Protein AF-A0AB34HD48-F1 (afdb_monomer_lite)

Organism: Eschrichtius robustus (NCBI:txid9764)

Structure (mmCIF, N/CA/C/O backbone):
data_AF-A0AB34HD48-F1
#
_entry.id   AF-A0AB34HD48-F1
#
loop_
_atom_site.group_PDB
_atom_site.id
_atom_site.type_symbol
_atom_site.label_atom_id
_atom_site.label_alt_id
_atom_site.label_comp_id
_atom_site.label_asym_id
_atom_site.label_entity_id
_atom_site.label_seq_id
_atom_site.pdbx_PDB_ins_code
_atom_site.Cartn_x
_atom_site.Cartn_y
_atom_site.Cartn_z
_atom_site.occupancy
_atom_site.B_iso_or_equiv
_atom_site.auth_seq_id
_atom_site.auth_comp_id
_atom_site.auth_asym_id
_atom_site.auth_atom_id
_atom_site.pdbx_PDB_model_num
ATOM 1 N N . MET A 1 1 ? -18.019 0.281 16.975 1.00 65.56 1 MET A N 1
ATOM 2 C CA . MET A 1 1 ? -16.746 -0.469 16.799 1.00 65.56 1 MET A CA 1
ATOM 3 C C . MET A 1 1 ? -16.371 -0.512 15.324 1.00 65.56 1 MET A C 1
ATOM 5 O O . MET A 1 1 ? -17.244 -0.772 14.505 1.00 65.56 1 MET A O 1
ATOM 9 N N . ARG A 1 2 ? -15.112 -0.256 14.961 1.00 70.69 2 ARG A N 1
ATOM 10 C CA . ARG A 1 2 ? -14.654 -0.224 13.558 1.00 70.69 2 ARG A CA 1
ATOM 11 C C . ARG A 1 2 ? -13.214 -0.709 13.415 1.00 70.69 2 ARG A C 1
ATOM 13 O O . ARG A 1 2 ? -12.441 -0.662 14.366 1.00 70.69 2 ARG A O 1
ATOM 20 N N . ALA A 1 3 ? -12.843 -1.141 12.217 1.00 71.62 3 ALA A N 1
ATOM 21 C CA . ALA A 1 3 ? -11.488 -1.577 11.912 1.00 71.62 3 ALA A CA 1
ATOM 22 C C . ALA A 1 3 ? -10.669 -0.427 11.302 1.00 71.62 3 ALA A C 1
ATOM 24 O O . ALA A 1 3 ? -11.039 0.122 10.266 1.00 71.62 3 ALA A O 1
ATOM 25 N N . VAL A 1 4 ? -9.544 -0.072 11.919 1.00 68.38 4 VAL A N 1
ATOM 26 C CA . VAL A 1 4 ? -8.636 0.996 11.468 1.00 68.38 4 VAL A CA 1
ATOM 27 C C . VAL A 1 4 ? -7.185 0.573 11.738 1.00 68.38 4 VAL A C 1
ATOM 29 O O . VAL A 1 4 ? -6.919 -0.129 12.701 1.00 68.38 4 VAL A O 1
ATOM 32 N N . LYS A 1 5 ? -6.198 0.947 10.916 1.00 65.00 5 LYS A N 1
ATOM 33 C CA . LYS A 1 5 ? -4.775 0.763 11.280 1.00 65.00 5 LYS A CA 1
ATOM 34 C C . LYS A 1 5 ? -3.999 2.030 11.061 1.00 65.00 5 LYS A C 1
ATOM 36 O O . LYS A 1 5 ? -3.850 2.446 9.921 1.00 65.00 5 LYS A O 1
ATOM 41 N N . CYS A 1 6 ? -3.360 2.482 12.132 1.00 51.97 6 CYS A N 1
ATOM 42 C CA . CYS A 1 6 ? -2.059 3.120 12.080 1.00 51.97 6 CYS A CA 1
ATOM 43 C C . CYS A 1 6 ? -1.248 2.722 13.309 1.00 51.97 6 CYS A C 1
ATOM 45 O O . CYS A 1 6 ? -1.499 3.187 14.412 1.00 51.97 6 CYS A O 1
ATOM 47 N N . VAL A 1 7 ? -0.260 1.862 13.091 1.00 50.44 7 VAL A N 1
ATOM 48 C CA . VAL A 1 7 ? 0.929 1.780 13.941 1.00 50.44 7 VAL A CA 1
ATOM 49 C C . VAL A 1 7 ? 2.054 2.079 12.969 1.00 50.44 7 VAL A C 1
ATOM 51 O O . VAL A 1 7 ? 2.275 1.304 12.034 1.00 50.44 7 VAL A O 1
ATOM 54 N N . ASN A 1 8 ? 2.629 3.274 13.081 1.00 46.41 8 ASN A N 1
ATOM 55 C CA . ASN A 1 8 ? 3.842 3.609 12.360 1.00 46.41 8 ASN A CA 1
ATOM 56 C C . ASN A 1 8 ? 4.986 2.960 13.135 1.00 46.41 8 ASN A C 1
ATOM 58 O O . ASN A 1 8 ? 5.314 3.424 14.226 1.00 46.41 8 ASN A O 1
ATOM 62 N N . GLU A 1 9 ? 5.581 1.906 12.578 1.00 44.97 9 GLU A N 1
ATOM 63 C CA . GLU A 1 9 ? 6.739 1.214 13.169 1.00 44.97 9 GLU A CA 1
ATOM 64 C C . GLU A 1 9 ? 7.916 2.184 13.433 1.00 44.97 9 GLU A C 1
ATOM 66 O O . GLU A 1 9 ? 8.802 1.883 14.221 1.00 44.97 9 GLU A O 1
ATOM 71 N N . LEU A 1 10 ? 7.913 3.372 12.808 1.00 48.69 10 LEU A N 1
ATOM 72 C CA . LEU A 1 10 ? 8.913 4.425 13.002 1.00 48.69 10 LEU A CA 1
ATOM 73 C C . LEU A 1 10 ? 8.588 5.433 14.125 1.00 48.69 10 LEU A C 1
ATOM 75 O O . LEU A 1 10 ? 9.469 6.210 14.476 1.00 48.69 10 LEU A O 1
ATOM 79 N N . LEU A 1 11 ? 7.345 5.507 14.636 1.00 45.00 11 LEU A N 1
ATOM 80 C CA . LEU A 1 11 ? 6.948 6.557 15.600 1.00 45.00 11 LEU A CA 1
ATOM 81 C C . LEU A 1 11 ? 6.373 6.061 16.932 1.00 45.00 11 LEU A C 1
ATOM 83 O O . LEU A 1 11 ? 6.298 6.878 17.843 1.00 45.00 11 LEU A O 1
ATOM 87 N N . SER A 1 12 ? 5.933 4.802 17.071 1.00 49.94 12 SER A N 1
ATOM 88 C CA . SER A 1 12 ? 5.281 4.307 18.308 1.00 49.94 12 SER A CA 1
ATOM 89 C C . SER A 1 12 ? 4.218 5.265 18.890 1.00 49.94 12 SER A C 1
ATOM 91 O O . SER A 1 12 ? 4.015 5.320 20.100 1.00 49.94 12 SER A O 1
ATOM 93 N N . ALA A 1 13 ? 3.552 6.049 18.035 1.00 54.97 13 ALA A N 1
ATOM 94 C CA . ALA A 1 13 ? 2.629 7.104 18.436 1.00 54.97 13 ALA A CA 1
ATOM 95 C C . ALA A 1 13 ? 1.193 6.717 18.075 1.00 54.97 13 ALA A C 1
ATOM 97 O O . ALA A 1 13 ? 0.918 6.280 16.954 1.00 54.97 13 ALA A O 1
ATOM 98 N N . VAL A 1 14 ? 0.279 6.903 19.028 1.00 58.22 14 VAL A N 1
ATOM 99 C CA . VAL A 1 14 ? -1.166 6.814 18.795 1.00 58.22 14 VAL A CA 1
ATOM 100 C C . VAL A 1 14 ? -1.560 7.994 17.900 1.00 58.22 14 VAL A C 1
ATOM 102 O O . VAL A 1 14 ? -1.397 9.146 18.294 1.00 58.22 14 VAL A O 1
ATOM 105 N N . LEU A 1 15 ? -2.019 7.718 16.677 1.00 61.84 15 LEU A N 1
ATOM 106 C CA . LEU A 1 15 ? -2.489 8.748 15.743 1.00 61.84 15 LEU A CA 1
ATOM 107 C C . LEU A 1 15 ? -3.979 9.051 15.975 1.00 61.84 15 LEU A C 1
ATOM 109 O O . LEU A 1 15 ? -4.748 8.146 16.293 1.00 61.84 15 LEU A O 1
ATOM 113 N N . ASP A 1 16 ? -4.385 10.305 15.756 1.00 66.81 16 ASP A N 1
ATOM 114 C CA . ASP A 1 16 ? -5.796 10.727 15.730 1.00 66.81 16 ASP A CA 1
ATOM 115 C C . ASP A 1 16 ? -6.595 10.034 14.603 1.00 66.81 16 ASP A C 1
ATOM 117 O O . ASP A 1 16 ? -6.020 9.599 13.599 1.00 66.81 16 ASP A O 1
ATOM 121 N N . ASP A 1 17 ? -7.928 9.986 14.739 1.00 62.06 17 ASP A N 1
ATOM 122 C CA . ASP A 1 17 ? -8.881 9.435 13.763 1.00 62.06 17 ASP A CA 1
ATOM 123 C C . ASP A 1 17 ? -8.558 9.836 12.316 1.00 62.06 17 ASP A C 1
ATOM 125 O O . ASP A 1 17 ? -8.426 8.966 11.449 1.00 62.06 17 ASP A O 1
ATOM 129 N N . ARG A 1 18 ? -8.351 11.134 12.048 1.00 68.88 18 ARG A N 1
ATOM 130 C CA . ARG A 1 18 ? -8.133 11.633 10.679 1.00 68.88 18 ARG A CA 1
ATOM 131 C C . ARG A 1 18 ? -6.828 11.125 10.079 1.00 68.88 18 ARG A C 1
ATOM 133 O O . ARG A 1 18 ? -6.788 10.770 8.898 1.00 68.88 18 ARG A O 1
ATOM 140 N N . LEU A 1 19 ? -5.763 11.078 10.879 1.00 66.06 19 LEU A N 1
ATOM 141 C CA . LEU A 1 19 ? -4.484 10.512 10.449 1.00 66.06 19 LEU A CA 1
ATOM 142 C C . LEU A 1 19 ? -4.592 9.000 10.255 1.00 66.06 19 LEU A C 1
ATOM 144 O O . LEU A 1 19 ? -4.019 8.465 9.307 1.00 66.06 19 LEU A O 1
ATOM 148 N N . CYS A 1 20 ? -5.367 8.325 11.101 1.00 65.06 20 CYS A N 1
ATOM 149 C CA . CYS A 1 20 ? -5.589 6.891 11.012 1.00 65.06 20 CYS A CA 1
ATOM 150 C C . CYS A 1 20 ? -6.348 6.500 9.733 1.00 65.06 20 CYS A C 1
ATOM 152 O O . CYS A 1 20 ? -5.942 5.569 9.036 1.00 65.06 20 CYS A O 1
ATOM 154 N N . HIS A 1 21 ? -7.390 7.245 9.349 1.00 64.44 21 HIS A N 1
ATOM 155 C CA . HIS A 1 21 ? -8.081 7.061 8.061 1.00 64.44 21 HIS A CA 1
ATOM 156 C C . HIS A 1 21 ? -7.168 7.340 6.865 1.00 64.44 21 HIS A C 1
ATOM 158 O O . HIS A 1 21 ? -7.188 6.601 5.882 1.00 64.44 21 HIS A O 1
ATOM 164 N N . GLY A 1 22 ? -6.335 8.380 6.953 1.00 65.06 22 GLY A N 1
ATOM 165 C CA . GLY A 1 22 ? -5.371 8.724 5.908 1.00 65.06 22 GLY A CA 1
ATOM 166 C C . GLY A 1 22 ? -4.313 7.642 5.682 1.00 65.06 22 GLY A C 1
ATOM 167 O O . GLY A 1 22 ? -4.050 7.280 4.537 1.00 65.06 22 GLY A O 1
ATOM 168 N N . ALA A 1 23 ? -3.739 7.092 6.754 1.00 60.81 23 ALA A N 1
ATOM 169 C CA . ALA A 1 23 ? -2.645 6.123 6.665 1.00 60.81 23 ALA A CA 1
ATOM 170 C C . ALA A 1 23 ? -3.088 4.642 6.669 1.00 60.81 23 ALA A C 1
ATOM 172 O O . ALA A 1 23 ? -2.311 3.773 6.276 1.00 60.81 23 ALA A O 1
ATOM 173 N N . SER A 1 24 ? -4.353 4.335 6.981 1.00 56.69 24 SER A N 1
ATOM 174 C CA . SER A 1 24 ? -4.969 3.027 6.670 1.00 56.69 24 SER A CA 1
ATOM 175 C C . SER A 1 24 ? -5.391 2.889 5.200 1.00 56.69 24 SER A C 1
ATOM 177 O O . SER A 1 24 ? -5.707 1.781 4.732 1.00 56.69 24 SER A O 1
ATOM 179 N N . ARG A 1 25 ? -5.386 4.002 4.454 1.00 63.31 25 ARG A N 1
ATOM 180 C CA . ARG A 1 25 ? -5.635 4.014 3.016 1.00 63.31 25 ARG A CA 1
ATOM 181 C C . ARG A 1 25 ? -4.417 3.413 2.305 1.00 63.31 25 ARG A C 1
ATOM 183 O O . ARG A 1 25 ? -3.321 3.956 2.430 1.00 63.31 25 ARG A O 1
ATOM 190 N N . PRO A 1 26 ? -4.572 2.286 1.590 1.00 58.22 26 PRO A N 1
ATOM 191 C CA . PRO A 1 26 ? -3.447 1.614 0.959 1.00 58.22 26 PRO A CA 1
ATOM 192 C C . PRO A 1 26 ? -2.881 2.541 -0.119 1.00 58.22 26 PRO A C 1
ATOM 194 O O . PRO A 1 26 ? -3.561 2.866 -1.090 1.00 58.22 26 PRO A O 1
ATOM 197 N N . SER A 1 27 ? -1.666 3.033 0.111 1.00 62.62 27 SER A N 1
ATOM 198 C CA . SER A 1 27 ? -0.913 3.827 -0.858 1.00 62.62 27 SER A CA 1
ATOM 199 C C . SER A 1 27 ? -0.017 2.898 -1.659 1.00 62.62 27 SER A C 1
ATOM 201 O O . SER A 1 27 ? 0.784 2.183 -1.064 1.00 62.62 27 SER A O 1
ATOM 203 N N . ASP A 1 28 ? -0.104 2.945 -2.983 1.00 59.00 28 ASP A N 1
ATOM 204 C CA . ASP A 1 28 ? 0.630 2.085 -3.925 1.00 59.00 28 ASP A CA 1
ATOM 205 C C . ASP A 1 28 ? 2.152 1.960 -3.642 1.00 59.00 28 ASP A C 1
ATOM 207 O O . ASP A 1 28 ? 2.774 0.936 -3.911 1.00 59.00 28 ASP A O 1
ATOM 211 N N . ARG A 1 29 ? 2.748 2.946 -2.954 1.00 60.62 29 ARG A N 1
ATOM 212 C CA . ARG A 1 29 ? 4.177 2.990 -2.588 1.00 60.62 29 ARG A CA 1
ATOM 213 C C . ARG A 1 29 ? 4.657 1.961 -1.551 1.00 60.62 29 ARG A C 1
ATOM 215 O O . ARG A 1 29 ? 5.852 1.922 -1.274 1.00 60.62 29 ARG A O 1
ATOM 222 N N . GLN A 1 30 ? 3.776 1.157 -0.954 1.00 71.06 30 GLN A N 1
ATOM 223 C CA . GLN A 1 30 ? 4.145 0.119 0.029 1.00 71.06 30 GLN A CA 1
ATOM 224 C C . GLN A 1 30 ? 4.018 -1.307 -0.538 1.00 71.06 30 GLN A C 1
ATOM 226 O O . GLN A 1 30 ? 3.711 -2.256 0.187 1.00 71.06 30 GLN A O 1
ATOM 231 N N . CYS A 1 31 ? 4.190 -1.454 -1.849 1.00 79.12 31 CYS A N 1
ATOM 232 C CA . CYS A 1 31 ? 4.159 -2.746 -2.514 1.00 79.12 31 CYS A CA 1
ATOM 233 C C . CYS A 1 31 ? 5.339 -3.631 -2.072 1.00 79.12 31 CYS A C 1
ATOM 235 O O . CYS A 1 31 ? 6.449 -3.140 -1.874 1.00 79.12 31 CYS A O 1
ATOM 237 N N . SER A 1 32 ? 5.123 -4.945 -1.940 1.00 84.56 32 SER A N 1
ATOM 238 C CA . SER A 1 32 ? 6.198 -5.916 -1.652 1.00 84.56 32 SER A CA 1
ATOM 239 C C . SER A 1 32 ? 7.317 -5.909 -2.699 1.00 84.56 32 SER A C 1
ATOM 241 O O . SER A 1 32 ? 8.408 -6.411 -2.430 1.00 84.56 32 SER A O 1
ATOM 243 N N . SER A 1 33 ? 7.040 -5.399 -3.894 1.00 82.06 33 SER A N 1
ATOM 244 C CA . SER A 1 33 ? 7.973 -5.347 -5.008 1.00 82.06 33 SER A CA 1
ATOM 245 C C . SER A 1 33 ? 7.885 -3.970 -5.645 1.00 82.06 33 SER A C 1
ATOM 247 O O . SER A 1 33 ? 6.794 -3.457 -5.858 1.00 82.06 33 SER A O 1
ATOM 249 N N . SER A 1 34 ? 9.032 -3.372 -5.957 1.00 82.19 34 SER A N 1
ATOM 250 C CA . SER A 1 34 ? 9.096 -2.056 -6.608 1.00 82.19 34 SER A CA 1
ATOM 251 C C . SER A 1 34 ? 8.883 -2.123 -8.125 1.00 82.19 34 SER A C 1
ATOM 253 O O . SER A 1 34 ? 8.928 -1.094 -8.790 1.00 82.19 34 SER A O 1
ATOM 255 N N . CYS A 1 35 ? 8.718 -3.327 -8.677 1.00 84.62 35 CYS A N 1
ATOM 256 C CA . CYS A 1 35 ? 8.468 -3.594 -10.086 1.00 84.62 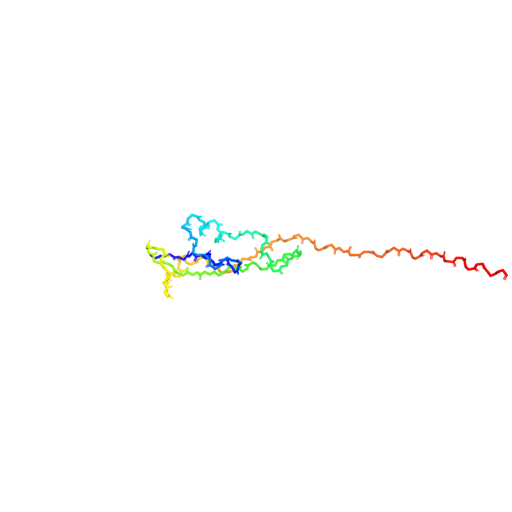35 CYS A CA 1
ATOM 257 C C . CYS A 1 35 ? 7.806 -4.973 -10.260 1.00 84.62 35 CYS A C 1
ATOM 259 O O . CYS A 1 35 ? 7.777 -5.767 -9.325 1.00 84.62 35 CYS A O 1
ATOM 261 N N . ALA A 1 36 ? 7.266 -5.234 -11.449 1.00 83.81 36 ALA A N 1
ATOM 262 C CA . ALA A 1 36 ? 6.427 -6.374 -11.839 1.00 83.81 36 ALA A CA 1
ATOM 263 C C . ALA A 1 36 ? 5.122 -6.543 -11.032 1.00 83.81 36 ALA A C 1
ATOM 265 O O . ALA A 1 36 ? 4.459 -7.575 -11.138 1.00 83.81 36 ALA A O 1
ATOM 266 N N . GLY A 1 37 ? 4.742 -5.522 -10.257 1.00 85.50 37 GLY A N 1
ATOM 267 C CA . GLY A 1 37 ? 3.633 -5.600 -9.311 1.00 85.50 37 GLY A CA 1
ATOM 268 C C . GLY A 1 37 ? 3.940 -6.495 -8.111 1.00 85.50 37 GLY A C 1
ATOM 269 O O . GLY A 1 37 ? 4.989 -7.128 -8.010 1.00 85.50 37 GLY A O 1
ATOM 270 N N . GLY A 1 38 ? 3.017 -6.534 -7.158 1.00 86.56 38 GLY A N 1
ATOM 271 C CA . GLY A 1 38 ? 3.202 -7.301 -5.936 1.00 86.56 38 GLY A CA 1
ATOM 272 C C . GLY A 1 38 ? 1.990 -7.270 -5.021 1.00 86.56 38 GLY A C 1
ATOM 273 O O . GLY A 1 38 ? 0.865 -6.967 -5.427 1.00 86.56 38 GLY A O 1
ATOM 274 N N . ILE A 1 39 ? 2.228 -7.604 -3.755 1.00 85.50 39 ILE A N 1
ATOM 275 C CA . ILE A 1 39 ? 1.213 -7.535 -2.708 1.00 85.50 39 ILE A CA 1
ATOM 276 C C . ILE A 1 39 ? 1.572 -6.416 -1.747 1.00 85.50 39 ILE A C 1
ATOM 278 O O . ILE A 1 39 ? 2.653 -6.398 -1.163 1.00 85.50 39 ILE A O 1
ATOM 282 N N . GLN A 1 40 ? 0.632 -5.510 -1.539 1.00 79.31 40 GLN A N 1
ATOM 283 C CA . GLN A 1 40 ? 0.682 -4.543 -0.468 1.00 79.31 40 GLN A CA 1
ATOM 284 C C . GLN A 1 40 ? -0.078 -5.107 0.728 1.00 79.31 40 GLN A C 1
ATOM 286 O O . GLN A 1 40 ? -1.283 -5.365 0.652 1.00 79.31 40 GLN A O 1
ATOM 291 N N . ARG A 1 41 ? 0.623 -5.286 1.848 1.00 78.62 41 ARG A N 1
ATOM 292 C CA . ARG A 1 41 ? 0.008 -5.666 3.123 1.00 78.62 41 ARG A CA 1
ATOM 293 C C . ARG A 1 41 ? -0.238 -4.427 3.970 1.00 78.62 41 ARG A C 1
ATOM 295 O O . ARG A 1 41 ? 0.593 -3.526 4.031 1.00 78.62 41 ARG A O 1
ATOM 302 N N . ARG A 1 42 ? -1.362 -4.417 4.675 1.00 75.12 42 ARG A N 1
ATOM 303 C CA . ARG A 1 42 ? -1.647 -3.494 5.769 1.00 75.12 42 ARG A CA 1
ATOM 304 C C . ARG A 1 42 ? -2.069 -4.311 6.974 1.00 75.12 42 ARG A C 1
ATOM 306 O O . ARG A 1 42 ? -2.823 -5.269 6.864 1.00 75.12 42 ARG A O 1
ATOM 313 N N . VAL A 1 43 ? -1.601 -3.915 8.142 1.00 74.19 43 VAL A N 1
ATOM 314 C CA . VAL A 1 43 ? -2.196 -4.411 9.389 1.00 74.19 43 VAL A CA 1
ATOM 315 C C . VAL A 1 43 ? -3.583 -3.777 9.541 1.00 74.19 43 VAL A C 1
ATOM 317 O O . VAL A 1 43 ? -3.879 -2.744 8.948 1.00 74.19 43 VAL A O 1
ATOM 320 N N . VAL A 1 44 ? -4.450 -4.401 10.316 1.00 75.94 44 VAL A N 1
ATOM 321 C CA . VAL A 1 44 ? -5.781 -3.892 10.636 1.00 75.94 44 VAL A CA 1
ATOM 322 C C . VAL A 1 44 ? -5.966 -4.120 12.127 1.00 75.94 44 VAL A C 1
ATOM 324 O O . VAL A 1 44 ? -5.843 -5.262 12.563 1.00 75.94 44 VAL A O 1
ATOM 327 N N . VAL A 1 45 ? -6.205 -3.063 12.909 1.00 76.31 45 VAL A N 1
ATOM 328 C CA . VAL A 1 45 ? -6.558 -3.200 14.329 1.00 76.31 45 VAL A CA 1
ATOM 329 C C . VAL A 1 45 ? -8.015 -2.809 14.530 1.00 76.31 45 VAL A C 1
ATOM 331 O O . VAL A 1 45 ? -8.570 -1.972 13.821 1.00 76.31 45 VAL A O 1
ATOM 334 N N . CYS A 1 46 ? -8.673 -3.460 15.470 1.00 78.50 46 CYS A N 1
ATOM 335 C CA . CYS A 1 46 ? -10.031 -3.099 15.827 1.00 78.50 46 CYS A CA 1
ATOM 336 C C . CYS A 1 46 ? -9.977 -1.947 16.827 1.00 78.50 46 CYS A C 1
ATOM 338 O O . CYS A 1 46 ? -9.127 -1.945 17.716 1.00 78.50 46 CYS A O 1
ATOM 340 N N . GLN A 1 47 ? -10.856 -0.961 16.674 1.00 76.75 47 GLN A N 1
ATOM 341 C CA . GLN A 1 47 ? -11.031 0.117 17.637 1.00 76.75 47 GLN A CA 1
ATOM 342 C C . GLN A 1 47 ? -12.499 0.273 18.036 1.00 76.75 47 GLN A C 1
ATOM 344 O O . GLN A 1 47 ? -13.416 0.039 17.240 1.00 76.75 47 GLN A O 1
ATOM 349 N N . ASP A 1 48 ? -12.714 0.680 19.281 1.00 77.56 48 ASP A N 1
ATOM 350 C CA . ASP A 1 48 ? -14.027 1.043 19.799 1.00 77.56 48 ASP A CA 1
ATOM 351 C C . ASP A 1 48 ? -14.462 2.448 19.325 1.00 77.56 48 ASP A C 1
ATOM 353 O O . ASP A 1 48 ? -13.715 3.139 18.628 1.00 77.56 48 ASP A O 1
ATOM 357 N N . GLU A 1 49 ? -15.678 2.879 19.663 1.00 77.62 49 GLU A N 1
ATOM 358 C CA . GLU A 1 49 ? -16.207 4.204 19.308 1.00 77.62 49 GLU A CA 1
ATOM 359 C C . GLU A 1 49 ? -15.363 5.343 19.889 1.00 77.62 49 GLU A C 1
ATOM 361 O O . GLU A 1 49 ? -15.239 6.397 19.273 1.00 77.62 49 GLU A O 1
ATOM 366 N N . ASN A 1 50 ? -14.691 5.087 21.013 1.00 74.00 50 ASN A N 1
ATOM 367 C CA . ASN A 1 50 ? -13.745 6.012 21.631 1.00 74.00 50 ASN A CA 1
ATOM 368 C C . ASN A 1 50 ? -12.325 5.970 21.010 1.00 74.00 50 ASN A C 1
ATOM 370 O O . ASN A 1 50 ? -11.391 6.554 21.551 1.00 74.00 50 ASN A O 1
ATOM 374 N N . GLY A 1 51 ? -12.113 5.226 19.913 1.00 72.50 51 GLY A N 1
ATOM 375 C CA . GLY A 1 51 ? -10.804 5.098 19.247 1.00 72.50 51 GLY A CA 1
ATOM 376 C C . GLY A 1 51 ? -9.788 4.213 19.984 1.00 72.50 51 GLY A C 1
ATOM 377 O O . GLY A 1 51 ? -8.624 4.123 19.596 1.00 72.50 51 GLY A O 1
ATOM 378 N N . GLN A 1 52 ? -10.209 3.534 21.049 1.00 74.56 52 GLN A N 1
ATOM 379 C CA . GLN A 1 52 ? -9.352 2.637 21.824 1.00 74.56 52 GLN A CA 1
ATOM 380 C C . GLN A 1 52 ? -9.217 1.282 21.135 1.00 74.56 52 GLN A C 1
ATOM 382 O O . GLN A 1 52 ? -10.188 0.779 20.577 1.00 74.56 52 GLN A O 1
ATOM 387 N N . SER A 1 53 ? -8.036 0.665 21.204 1.00 75.88 53 SER A N 1
ATOM 388 C CA . SER A 1 53 ? -7.805 -0.675 20.654 1.00 75.88 53 SER A CA 1
ATOM 389 C C . SER A 1 53 ? -8.749 -1.705 21.280 1.00 75.88 53 SER A C 1
ATOM 391 O O . SER A 1 53 ? -8.760 -1.881 22.498 1.00 75.88 53 SER A O 1
ATOM 393 N N . ALA A 1 54 ? -9.490 -2.414 20.438 1.00 78.62 54 ALA A N 1
ATOM 394 C CA . ALA A 1 54 ? -10.387 -3.497 20.802 1.00 78.62 54 ALA A CA 1
ATOM 395 C C . ALA A 1 54 ? -9.801 -4.844 20.350 1.00 78.62 54 ALA A C 1
ATOM 397 O O . ALA A 1 54 ? -9.117 -4.927 19.329 1.00 78.62 54 ALA A O 1
ATOM 398 N N . GLY A 1 55 ? -10.090 -5.915 21.093 1.00 78.19 55 GLY A N 1
ATOM 399 C CA . GLY A 1 55 ? -9.633 -7.267 20.744 1.00 78.19 55 GLY A CA 1
ATOM 400 C C . GLY A 1 55 ? -10.348 -7.871 19.530 1.00 78.19 55 GLY A C 1
ATOM 401 O O . GLY A 1 55 ? -9.832 -8.798 18.912 1.00 78.19 55 GLY A O 1
ATOM 402 N N . TYR A 1 56 ? -11.526 -7.347 19.177 1.00 79.06 56 TYR A N 1
ATOM 403 C CA . TYR A 1 56 ? -12.351 -7.851 18.085 1.00 79.06 56 TYR A CA 1
ATOM 404 C C . TYR A 1 56 ? -13.206 -6.735 17.470 1.00 79.06 56 TYR A C 1
ATOM 406 O O . TYR A 1 56 ? -13.562 -5.767 18.140 1.00 79.06 56 TYR A O 1
ATOM 414 N N . CYS A 1 57 ? -13.526 -6.866 16.185 1.00 82.94 57 CYS A N 1
ATOM 415 C CA . CYS A 1 57 ? -14.461 -6.019 15.458 1.00 82.94 57 CYS A CA 1
ATOM 416 C C . CYS A 1 57 ? -15.127 -6.828 14.352 1.00 82.94 57 CYS A C 1
ATOM 418 O O . CYS A 1 57 ? -14.631 -7.876 13.936 1.00 82.94 57 CYS A O 1
ATOM 420 N N . ASP A 1 58 ? -16.259 -6.314 13.889 1.00 81.81 58 ASP A N 1
ATOM 421 C CA . ASP A 1 58 ? -17.059 -6.939 12.853 1.00 81.81 58 ASP A CA 1
ATOM 422 C C . ASP A 1 58 ? -16.256 -7.177 11.559 1.00 81.81 58 ASP A C 1
ATOM 424 O O . ASP A 1 58 ? -15.574 -6.282 11.046 1.00 81.81 58 ASP A O 1
ATOM 428 N N . ALA A 1 59 ? -16.344 -8.400 11.031 1.00 78.69 59 ALA A N 1
ATOM 429 C CA . ALA A 1 59 ? -15.594 -8.813 9.851 1.00 78.69 59 ALA A CA 1
ATOM 430 C C . ALA A 1 59 ? -16.052 -8.090 8.574 1.00 78.69 59 ALA A C 1
ATOM 432 O O . ALA A 1 59 ? -15.226 -7.866 7.690 1.00 78.69 59 ALA A O 1
ATOM 433 N N . ALA A 1 60 ? -17.322 -7.676 8.480 1.00 79.94 60 ALA A N 1
ATOM 434 C CA . ALA A 1 60 ? -17.818 -6.909 7.337 1.00 79.9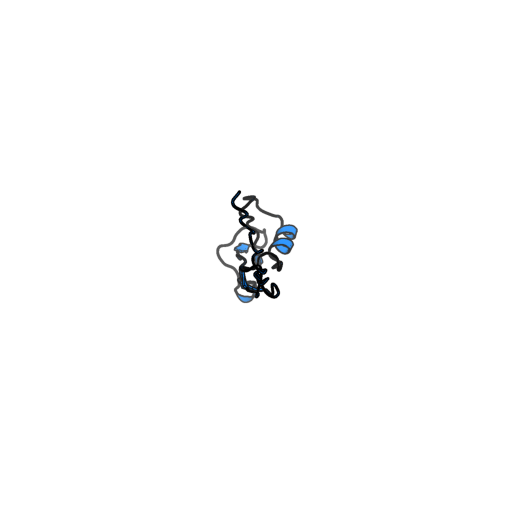4 60 ALA A CA 1
ATOM 435 C C . ALA A 1 60 ? -17.280 -5.469 7.343 1.00 79.94 60 ALA A C 1
ATOM 437 O O . ALA A 1 60 ? -17.090 -4.866 6.288 1.00 79.94 60 ALA A O 1
ATOM 438 N N . SER A 1 61 ? -16.956 -4.942 8.525 1.00 73.50 61 SER A N 1
ATOM 439 C CA . SER A 1 61 ? -16.293 -3.643 8.693 1.00 73.50 61 SER A CA 1
ATOM 440 C C . SER A 1 61 ? -14.767 -3.713 8.549 1.00 73.50 61 SER A C 1
ATOM 442 O O . SER A 1 61 ? -14.103 -2.673 8.567 1.00 73.50 61 SER A O 1
ATOM 444 N N . LYS A 1 62 ? -14.185 -4.916 8.421 1.00 75.56 62 LYS A N 1
ATOM 445 C CA . LYS A 1 62 ? -12.737 -5.127 8.329 1.00 75.56 62 LYS A CA 1
ATOM 446 C C . LYS A 1 62 ? -12.249 -4.883 6.893 1.00 75.56 62 LYS A C 1
ATOM 448 O O . LYS A 1 62 ? -12.591 -5.647 5.991 1.00 75.56 62 LYS A O 1
ATOM 453 N N . PRO A 1 63 ? -11.412 -3.862 6.636 1.00 74.44 63 PRO A N 1
ATOM 454 C CA . PRO A 1 63 ? -10.831 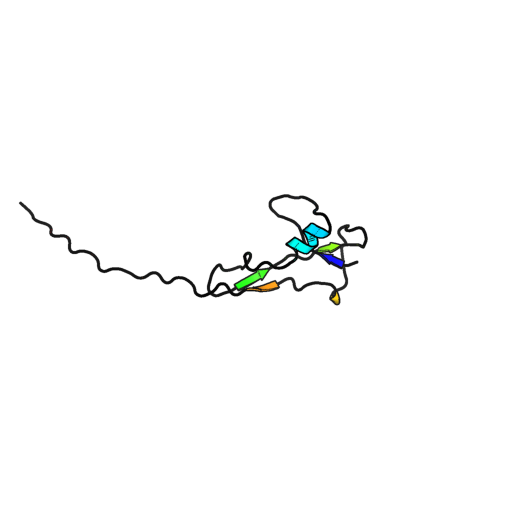-3.681 5.316 1.00 74.44 63 PRO A CA 1
ATOM 455 C C . PRO A 1 63 ? -9.869 -4.839 4.990 1.00 74.44 63 PRO A C 1
ATOM 457 O O . PRO A 1 63 ? -9.223 -5.377 5.891 1.00 74.44 63 PRO A O 1
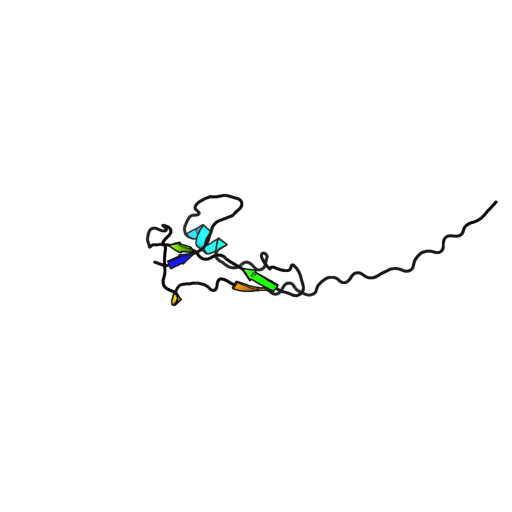ATOM 460 N N . PRO A 1 64 ? -9.710 -5.208 3.705 1.00 77.44 64 PRO A N 1
ATOM 461 C CA . PRO A 1 64 ? -8.853 -6.325 3.324 1.00 77.44 64 PRO A CA 1
ATOM 462 C C . PRO A 1 64 ? -7.395 -6.032 3.671 1.00 77.44 64 PRO A C 1
ATOM 464 O O . PRO A 1 64 ? -6.830 -5.057 3.184 1.00 77.44 64 PRO A O 1
ATOM 467 N N . GLU A 1 65 ? -6.782 -6.879 4.487 1.00 77.94 65 GLU A N 1
ATOM 468 C CA . GLU A 1 65 ? -5.404 -6.763 4.990 1.00 77.94 65 GLU A CA 1
ATOM 469 C C . GLU A 1 65 ? -4.319 -6.871 3.908 1.00 77.94 65 GLU A C 1
ATOM 471 O O . GLU A 1 65 ? -3.166 -6.504 4.126 1.00 77.94 65 GLU A O 1
ATOM 476 N N . SER A 1 66 ? -4.686 -7.307 2.706 1.00 80.25 66 SER A N 1
ATOM 477 C CA . SER A 1 66 ? -3.806 -7.307 1.544 1.00 80.25 66 SER A CA 1
ATOM 478 C C . SER A 1 66 ? -4.533 -6.841 0.285 1.00 80.25 66 SER A C 1
ATOM 480 O O . SER A 1 66 ? -5.743 -7.030 0.128 1.00 80.25 66 SER A O 1
ATOM 482 N N . LYS A 1 67 ? -3.786 -6.184 -0.600 1.00 83.38 67 LYS A N 1
ATOM 483 C CA . LYS A 1 67 ? -4.229 -5.728 -1.920 1.00 83.38 67 LYS A CA 1
ATOM 484 C C . LYS A 1 67 ? -3.113 -5.961 -2.935 1.00 83.38 67 LYS A C 1
ATOM 486 O O . LYS A 1 67 ? -1.937 -5.900 -2.587 1.00 83.38 67 LYS A O 1
ATOM 491 N N . HIS A 1 68 ? -3.491 -6.218 -4.181 1.00 84.25 68 HIS A N 1
ATOM 492 C CA . HIS A 1 68 ? -2.555 -6.253 -5.302 1.00 84.25 68 HIS A CA 1
ATOM 493 C C . HIS A 1 68 ? -2.152 -4.817 -5.660 1.00 84.25 68 HIS A C 1
ATOM 495 O O . HIS A 1 68 ? -3.014 -3.938 -5.685 1.00 84.25 68 HIS A O 1
ATOM 501 N N . CYS A 1 69 ? -0.868 -4.598 -5.914 1.00 84.56 69 CYS A N 1
ATOM 502 C CA . CYS A 1 69 ? -0.302 -3.332 -6.383 1.00 84.56 69 CYS A CA 1
ATOM 503 C C . CYS A 1 69 ? 0.377 -3.562 -7.733 1.00 84.56 69 CYS A C 1
ATOM 505 O O . CYS A 1 69 ? 0.967 -4.623 -7.952 1.00 84.56 69 CYS A O 1
ATOM 507 N N . ASP A 1 70 ? 0.276 -2.581 -8.627 1.00 84.31 70 ASP A N 1
ATOM 508 C CA . ASP A 1 70 ? 0.927 -2.611 -9.934 1.00 84.31 70 ASP A CA 1
ATOM 509 C C . ASP A 1 70 ? 2.109 -1.646 -9.906 1.00 84.31 70 ASP A C 1
ATOM 511 O O . ASP A 1 70 ? 1.941 -0.450 -9.699 1.00 84.31 70 ASP A O 1
ATOM 515 N N . SER A 1 71 ? 3.320 -2.173 -10.060 1.00 82.75 71 SER A N 1
ATOM 516 C CA . SER A 1 71 ? 4.553 -1.381 -9.947 1.00 82.75 71 SER A CA 1
ATOM 517 C C . SER A 1 71 ? 5.278 -1.242 -11.286 1.00 82.75 71 SER A C 1
ATOM 519 O O . SER A 1 71 ? 6.469 -0.940 -11.315 1.00 82.75 71 SER A O 1
ATOM 521 N N . GLY A 1 72 ? 4.574 -1.474 -12.401 1.00 84.19 72 GLY A N 1
ATOM 522 C CA . GLY A 1 72 ? 5.144 -1.432 -13.748 1.00 84.19 72 GLY A CA 1
ATOM 523 C C . GLY A 1 72 ? 6.226 -2.495 -14.001 1.00 84.19 72 GLY A C 1
ATOM 524 O O . GLY A 1 72 ? 6.533 -3.300 -13.127 1.00 84.19 72 GLY A O 1
ATOM 525 N N . PRO A 1 73 ? 6.819 -2.563 -15.203 1.00 85.69 73 PRO A N 1
ATOM 526 C CA . PRO A 1 73 ? 7.835 -3.562 -15.538 1.00 85.69 73 PRO A CA 1
ATOM 527 C C . PRO A 1 73 ? 9.181 -3.297 -14.842 1.00 85.69 73 PRO A C 1
ATOM 529 O O . PRO A 1 73 ? 9.597 -2.153 -14.671 1.00 85.69 73 PRO A O 1
ATOM 532 N N . CYS A 1 74 ? 9.904 -4.363 -14.481 1.00 87.06 74 CYS A N 1
ATOM 533 C CA . CYS A 1 74 ? 11.253 -4.232 -13.925 1.00 87.06 74 CYS A CA 1
ATOM 534 C C . CYS A 1 74 ? 12.258 -3.758 -14.985 1.00 87.06 74 CYS A C 1
ATOM 536 O O . CYS A 1 74 ? 12.225 -4.254 -16.117 1.00 87.06 74 CYS A O 1
ATOM 538 N N . PRO A 1 75 ? 13.192 -2.857 -14.629 1.00 87.00 75 PRO A N 1
ATOM 539 C CA . PRO A 1 75 ? 14.259 -2.463 -15.535 1.00 87.00 75 PRO A CA 1
ATOM 540 C C . PRO A 1 75 ? 15.126 -3.678 -15.878 1.00 87.00 75 PRO A C 1
ATOM 542 O O . PRO A 1 75 ? 15.474 -4.482 -15.010 1.00 87.00 75 PRO A O 1
ATOM 545 N N . ARG A 1 76 ? 15.491 -3.809 -17.155 1.00 85.81 76 ARG A N 1
ATOM 546 C CA . ARG A 1 76 ? 16.384 -4.867 -17.629 1.00 85.81 76 ARG A CA 1
ATOM 547 C C . ARG A 1 76 ? 17.774 -4.292 -17.848 1.00 85.81 76 ARG A C 1
ATOM 549 O O . ARG A 1 76 ? 17.936 -3.344 -18.612 1.00 85.81 76 ARG A O 1
ATOM 556 N N . TRP A 1 77 ? 18.775 -4.871 -17.193 1.00 80.25 77 TRP A N 1
ATOM 557 C CA . TRP A 1 77 ? 20.161 -4.522 -17.477 1.00 80.25 77 TRP A CA 1
ATOM 558 C C . TRP A 1 77 ? 20.560 -5.091 -18.843 1.00 80.25 77 TRP A C 1
ATOM 560 O O . TRP A 1 77 ? 20.158 -6.195 -19.213 1.00 80.25 77 TRP A O 1
ATOM 570 N N . SER A 1 78 ? 21.320 -4.307 -19.601 1.00 80.06 78 SER A N 1
ATOM 571 C CA . SER A 1 78 ? 21.886 -4.705 -20.892 1.00 80.06 78 SER A CA 1
ATOM 572 C C . SER A 1 78 ? 23.399 -4.539 -20.827 1.00 80.06 78 SER A C 1
ATOM 574 O O . SER A 1 78 ? 23.885 -3.585 -20.220 1.00 80.06 78 SER A O 1
ATOM 576 N N . TYR A 1 79 ? 24.142 -5.472 -21.419 1.00 79.25 79 TYR A N 1
ATOM 577 C CA . TYR A 1 79 ? 25.595 -5.373 -21.531 1.00 79.25 79 TYR A CA 1
ATOM 578 C C . TYR A 1 79 ? 25.977 -4.527 -22.752 1.00 79.25 79 TYR A C 1
ATOM 580 O O . TYR A 1 79 ? 25.329 -4.600 -23.795 1.00 79.25 79 TYR A O 1
ATOM 588 N N . GLY A 1 80 ? 27.032 -3.727 -22.614 1.00 80.19 80 GLY A N 1
ATOM 589 C CA . GLY A 1 80 ? 27.711 -3.081 -23.737 1.00 80.19 80 GLY A CA 1
ATOM 590 C C . GLY A 1 80 ? 28.861 -3.948 -24.251 1.00 80.19 80 GLY A C 1
ATOM 591 O O . GLY A 1 80 ? 29.359 -4.813 -23.529 1.00 80.19 80 GLY A O 1
ATOM 592 N N . SER A 1 81 ? 29.287 -3.726 -25.494 1.00 80.69 81 SER A N 1
ATOM 593 C CA . SER A 1 81 ? 30.494 -4.357 -26.036 1.00 80.69 81 SER A CA 1
ATOM 594 C C . SER A 1 81 ? 31.721 -3.928 -25.228 1.00 80.69 81 SER A C 1
ATOM 596 O O . SER A 1 81 ? 31.902 -2.740 -24.957 1.00 80.69 81 SER A O 1
ATOM 598 N N . TRP A 1 82 ? 32.569 -4.884 -24.851 1.00 78.75 82 TRP A N 1
ATOM 599 C CA . TRP A 1 82 ? 33.846 -4.591 -24.202 1.00 78.75 82 TRP A CA 1
ATOM 600 C C . TRP A 1 82 ? 34.791 -3.916 -25.204 1.00 78.75 82 TRP A C 1
ATOM 602 O O . TRP A 1 82 ? 34.907 -4.371 -26.341 1.00 78.75 82 TRP A O 1
ATOM 612 N N . GLY A 1 83 ? 35.433 -2.817 -24.798 1.00 79.88 83 GLY A N 1
ATOM 613 C CA . GLY A 1 83 ? 36.420 -2.123 -25.628 1.00 79.88 83 GLY A CA 1
ATOM 614 C C . GLY A 1 83 ? 37.689 -2.959 -25.798 1.00 79.88 83 GLY A C 1
ATOM 615 O O . GLY A 1 83 ? 38.159 -3.570 -24.839 1.00 79.88 83 GLY A O 1
ATOM 616 N N . GLU A 1 84 ? 38.238 -2.990 -27.012 1.00 79.50 84 GLU A N 1
ATOM 617 C CA . GLU A 1 84 ? 39.504 -3.670 -27.289 1.00 79.50 84 GLU A CA 1
ATOM 618 C C . GLU A 1 84 ? 40.665 -2.900 -26.647 1.00 79.50 84 GLU A C 1
ATOM 620 O O . GLU A 1 84 ? 40.838 -1.702 -26.871 1.00 79.50 84 GLU A O 1
ATOM 625 N N . VAL A 1 85 ? 41.455 -3.588 -25.822 1.00 77.06 85 VAL A N 1
ATOM 626 C CA . VAL A 1 85 ? 42.660 -3.028 -25.204 1.00 77.06 85 VAL A CA 1
ATOM 627 C C . VAL A 1 85 ? 43.849 -3.296 -26.117 1.00 77.06 85 VAL A C 1
ATOM 629 O O . VAL A 1 85 ? 44.299 -4.431 -26.261 1.00 77.06 85 VAL A O 1
ATOM 632 N N . SER A 1 86 ? 44.379 -2.242 -26.732 1.00 76.81 86 SER A N 1
ATOM 633 C CA . SER A 1 86 ? 45.599 -2.312 -27.534 1.00 76.81 86 SER A CA 1
ATOM 634 C C . SER A 1 86 ? 46.814 -2.342 -26.603 1.00 76.81 86 SER A C 1
ATOM 636 O O . SER A 1 86 ? 47.315 -1.303 -26.181 1.00 76.81 86 SER A O 1
ATOM 638 N N . HIS A 1 87 ? 47.290 -3.533 -26.238 1.00 68.75 87 HIS A N 1
ATOM 639 C CA . HIS A 1 87 ? 48.573 -3.671 -25.547 1.00 68.75 87 HIS A CA 1
ATOM 640 C C . HIS A 1 87 ? 49.716 -3.456 -26.549 1.00 68.75 87 HIS A C 1
ATOM 642 O O . HIS A 1 87 ? 50.120 -4.376 -27.255 1.00 68.75 87 HIS A O 1
ATOM 648 N N . THR A 1 88 ? 50.248 -2.238 -26.618 1.00 66.06 88 THR A N 1
ATOM 649 C CA . THR A 1 88 ? 51.530 -1.970 -27.281 1.00 66.06 88 THR A CA 1
ATOM 650 C C . THR A 1 88 ? 52.664 -2.291 -26.314 1.00 66.06 88 THR A C 1
ATOM 652 O O . THR A 1 88 ? 52.830 -1.602 -25.309 1.00 66.06 88 THR A O 1
ATOM 655 N N . ILE A 1 89 ? 53.432 -3.341 -26.604 1.00 73.50 89 ILE A N 1
ATOM 656 C CA . ILE A 1 89 ? 54.675 -3.664 -25.892 1.00 73.50 89 ILE A CA 1
ATOM 657 C C . ILE A 1 89 ? 55.805 -2.934 -26.633 1.0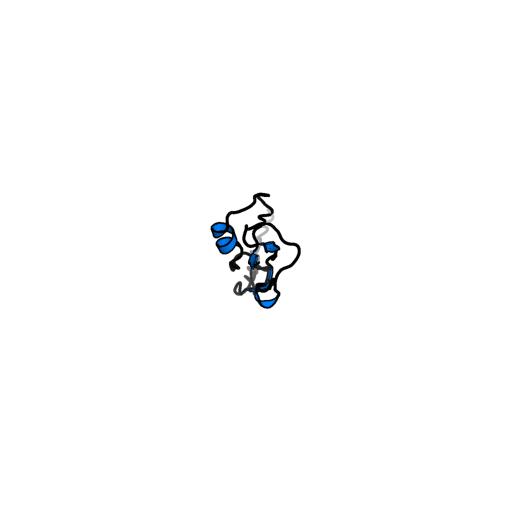0 73.50 89 ILE A C 1
ATOM 659 O O . ILE A 1 89 ? 55.992 -3.173 -27.826 1.00 73.50 89 ILE A O 1
ATOM 663 N N . SER A 1 90 ? 56.481 -2.000 -25.953 1.00 64.19 90 SER A N 1
ATO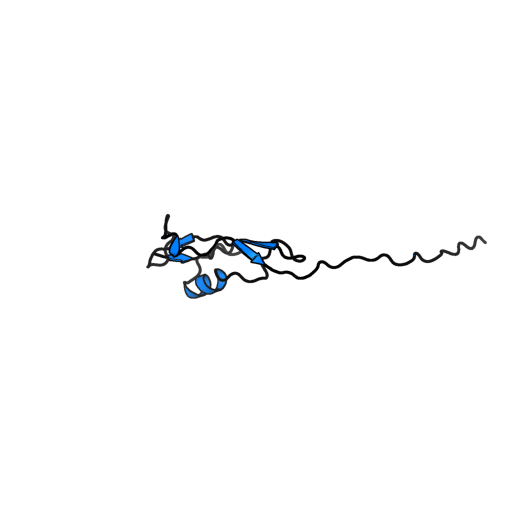M 664 C CA . SER A 1 90 ? 57.717 -1.343 -26.422 1.00 64.19 90 SER A CA 1
ATOM 665 C C . SER A 1 90 ? 58.953 -2.165 -26.092 1.00 64.19 90 SER A C 1
ATOM 667 O O . SER A 1 90 ? 58.941 -2.828 -25.031 1.00 64.19 90 SER A O 1
#

InterPro domains:
  IPR000884 Thrombospondin type-1 (TSP1) repeat [PS50092] (30-75)
  IPR036383 Thrombospondin type-1 repeat superfamily [G3DSA:2.20.100.10] (27-75)
  IPR036383 Thrombospondin type-1 repeat superfamily [SSF82895] (30-74)

pLDDT: mean 72.86, std 10.8, range [44.97, 87.06]

Foldseek 3Di:
DAKWDDDDPVPNDDDDPVVRVVVSPDDLVQAPDLAPKHKRFDDIFDADPVRHTDPDDDPVRTDDRIDIHHNYHDDDDDDDDDDDDPDDDD

Secondary structure (DSSP, 8-state):
-EEE----TTT-----HHHHHHHHS--GGG-S-SSS-EEEE---EEE-TTS-EES---STT---SEEEE---PPPPP-PPPPPP------

Radius of gyration: 23.47 Å; chains: 1; bounding box: 76×20×49 Å

Sequence (90 aa):
MRAVKCVNELLSAVLDDRLCHGASRPSDRQCSSSCAGGIQRRVVVCQDENGQSAGYCDAASKPPESKHCDSGPCPRWSYGSWGEVSHTIS